Protein AF-A0AAF0QUY7-F1 (afdb_monomer_lite)

InterPro domains:
  IPR001594 Palmitoyltransferase, DHHC domain [PF01529] (61-115)
  IPR039859 Palmitoyltransferase PFA4/ZDHHC16/ZDHHC20/ERF2-like [PTHR12246] (1-115)

Sequence (173 aa):
MLMWSYIKVVIQDPGSVPENWKLVSEQNIEEGNSVALSDYASIENPTPTLSTEQIERRQSQSRGYCSKCQNGKPPRCHHCSVCQRCVLKMDHHCIWVVNCVGARNYKFFLLFVVYEKKKSVQWKYDMGWKRNFEQVFGANKALWFFPLFLKRDMENIPALHGMEFPTRSDAVE

Foldseek 3Di:
DLVVLLVLLLPDAQAFDDAQDDDVVVVVVVVPDDDDPPDPPDDDDDDDDDDPVNVVVVVVQPQLADPQVRHGHDPCWDQDPQVSGIGAVWDAQDVVSNGTNHDGSVVSVVVNVVVVVVPPPCDFQPQDDPVVLCLPQNPDPVRNPPPDDDPVRCVPRVSNVVPDGDTNVNNVD

pLDDT: mean 80.39, std 19.89, range [33.75, 98.69]

Secondary structure (DSSP, 8-state):
-HHHHHHHHHHS---BPPTT---HHHHHHHTS----TT-------------HHHHHHHHHH---EETTTTEE--TT-EEETTTTEEETT--EEETTTTEEE-TTTHHHHHHHHHHHHHHS---TT---HHHHHHHHH-S-GGGTTTT---HHHHHH-HHHHSS----SSTTT-

Structure (mmCIF, N/CA/C/O backbone):
data_AF-A0AAF0QUY7-F1
#
_entry.id   AF-A0AAF0QUY7-F1
#
loop_
_atom_site.group_PDB
_atom_site.id
_atom_site.type_symbol
_atom_site.label_atom_id
_atom_site.label_alt_id
_atom_site.label_comp_id
_atom_site.label_asym_id
_atom_site.label_entity_id
_atom_site.label_seq_id
_atom_site.pdbx_PDB_ins_code
_atom_site.Cartn_x
_atom_site.Cartn_y
_atom_site.Cartn_z
_atom_site.occupancy
_atom_site.B_iso_or_equiv
_atom_site.auth_seq_id
_atom_site.auth_comp_id
_atom_site.auth_asym_id
_atom_site.auth_atom_id
_atom_site.pdbx_PDB_model_num
ATOM 1 N N . MET A 1 1 ? 12.628 2.411 14.388 1.00 89.25 1 MET A N 1
ATOM 2 C CA . MET A 1 1 ? 12.254 1.463 13.314 1.00 89.25 1 MET A CA 1
ATOM 3 C C . MET A 1 1 ? 11.152 1.982 12.398 1.00 89.25 1 MET A C 1
ATOM 5 O O . MET A 1 1 ? 11.415 2.010 11.210 1.00 89.25 1 MET A O 1
ATOM 9 N N . LEU A 1 2 ? 10.002 2.475 12.896 1.00 92.62 2 LEU A N 1
ATOM 10 C CA . LEU A 1 2 ? 8.928 3.022 12.035 1.00 92.62 2 LEU A CA 1
ATOM 11 C C . LEU A 1 2 ? 9.424 4.055 11.005 1.00 92.62 2 LEU A C 1
ATOM 13 O O . LEU A 1 2 ? 9.276 3.841 9.808 1.00 92.62 2 LEU A O 1
ATOM 17 N N . MET A 1 3 ? 10.058 5.135 11.478 1.00 93.62 3 MET A N 1
ATOM 18 C CA . MET A 1 3 ? 10.546 6.215 10.609 1.00 93.62 3 MET A CA 1
ATOM 19 C C . MET A 1 3 ? 11.568 5.709 9.583 1.00 93.62 3 MET A C 1
ATOM 21 O O . MET A 1 3 ? 11.503 6.048 8.410 1.00 93.62 3 MET A O 1
ATOM 25 N N . TRP A 1 4 ? 12.474 4.827 10.010 1.00 96.44 4 TRP A N 1
ATOM 26 C CA . TRP A 1 4 ? 13.458 4.212 9.123 1.00 96.44 4 TRP A CA 1
ATOM 27 C C . TRP A 1 4 ? 12.805 3.351 8.035 1.00 96.44 4 TRP A C 1
ATOM 29 O O . TRP A 1 4 ? 13.165 3.455 6.867 1.00 96.44 4 TRP A O 1
ATOM 39 N N . SER A 1 5 ? 11.812 2.531 8.397 1.00 96.19 5 SER A N 1
ATOM 40 C CA . SER A 1 5 ? 11.044 1.740 7.433 1.00 96.19 5 SER A CA 1
ATOM 41 C C . SER A 1 5 ? 10.311 2.634 6.437 1.00 96.19 5 SER A C 1
ATOM 43 O O . SER A 1 5 ? 10.395 2.367 5.245 1.00 96.19 5 SER A O 1
ATOM 45 N N . TYR A 1 6 ? 9.673 3.713 6.899 1.00 97.38 6 TYR A N 1
ATOM 46 C CA . TYR A 1 6 ? 9.015 4.690 6.029 1.00 97.38 6 TYR A CA 1
ATOM 47 C C . TYR A 1 6 ? 9.997 5.322 5.031 1.00 97.38 6 TYR A C 1
ATOM 49 O O . TYR A 1 6 ? 9.791 5.216 3.824 1.00 97.38 6 TYR A O 1
ATOM 57 N N . ILE A 1 7 ? 11.119 5.874 5.514 1.00 97.94 7 ILE A N 1
ATOM 58 C CA . ILE A 1 7 ? 12.166 6.474 4.667 1.00 97.94 7 ILE A CA 1
ATOM 59 C C . ILE A 1 7 ? 12.664 5.467 3.622 1.00 97.94 7 ILE A C 1
ATOM 61 O O . ILE A 1 7 ? 12.809 5.799 2.446 1.00 97.94 7 ILE A O 1
ATOM 65 N N . LYS A 1 8 ? 12.876 4.206 4.022 1.00 98.00 8 LYS A N 1
ATOM 66 C CA . LYS A 1 8 ? 13.289 3.144 3.099 1.00 98.00 8 LYS A CA 1
ATOM 67 C C . LYS A 1 8 ? 12.231 2.824 2.043 1.00 98.00 8 LYS A C 1
ATOM 69 O O . LYS A 1 8 ? 12.627 2.497 0.934 1.00 98.00 8 LYS A O 1
ATOM 74 N N . VAL A 1 9 ? 10.932 2.906 2.330 1.00 97.75 9 VAL A N 1
ATOM 75 C CA . VAL A 1 9 ? 9.886 2.709 1.304 1.00 97.75 9 VAL A CA 1
ATOM 76 C C . VAL A 1 9 ? 9.882 3.849 0.295 1.00 97.75 9 VAL A C 1
ATOM 78 O O . VAL A 1 9 ? 9.808 3.590 -0.905 1.00 97.75 9 VAL A O 1
ATOM 81 N N . VAL A 1 10 ? 9.981 5.087 0.786 1.00 98.00 10 VAL A N 1
ATOM 82 C CA . VAL A 1 10 ? 9.930 6.302 -0.035 1.00 98.00 10 VAL A CA 1
ATOM 83 C C . VAL A 1 10 ? 11.117 6.356 -0.996 1.00 98.00 10 VAL A C 1
ATOM 85 O O . VAL A 1 10 ? 10.927 6.531 -2.193 1.00 98.00 10 VAL A O 1
ATOM 88 N N . ILE A 1 11 ? 12.337 6.157 -0.490 1.00 97.69 11 ILE A N 1
ATOM 89 C CA . ILE A 1 11 ? 13.568 6.394 -1.262 1.00 97.69 11 ILE A CA 1
ATOM 90 C C . ILE A 1 11 ? 13.983 5.176 -2.098 1.00 97.69 11 ILE A C 1
ATOM 92 O O . ILE A 1 11 ? 14.613 5.323 -3.143 1.00 97.69 11 ILE A O 1
ATOM 96 N N . GLN A 1 12 ? 13.672 3.954 -1.656 1.00 97.56 12 GLN A N 1
ATOM 97 C CA . GLN A 1 12 ? 14.104 2.762 -2.381 1.00 97.56 12 GLN A CA 1
ATOM 98 C C . GLN A 1 12 ? 13.341 2.626 -3.700 1.00 97.56 12 GLN A C 1
ATOM 100 O O . GLN A 1 12 ? 12.110 2.601 -3.713 1.00 97.56 12 GLN A O 1
ATOM 105 N N . ASP A 1 13 ? 14.074 2.419 -4.796 1.00 97.44 13 ASP A N 1
ATOM 106 C CA . ASP A 1 13 ? 13.455 2.018 -6.055 1.00 97.44 13 ASP A CA 1
ATOM 107 C C . ASP A 1 13 ? 12.652 0.711 -5.858 1.00 97.44 13 ASP A C 1
ATOM 109 O O . ASP A 1 13 ? 13.241 -0.287 -5.436 1.00 97.44 13 ASP A O 1
ATOM 113 N N . PRO A 1 14 ? 11.341 0.667 -6.168 1.00 97.00 14 PRO A N 1
ATOM 114 C CA . PRO A 1 14 ? 10.508 -0.534 -6.065 1.00 97.00 14 PRO A CA 1
ATOM 115 C C . PRO A 1 14 ? 10.911 -1.674 -7.001 1.00 97.00 14 PRO A C 1
ATOM 117 O O . PRO A 1 14 ? 10.462 -2.803 -6.800 1.00 97.00 14 PRO A O 1
ATOM 120 N N . GLY A 1 15 ? 11.783 -1.419 -7.977 1.00 96.50 15 GLY A N 1
ATOM 121 C CA . GLY A 1 15 ? 12.260 -2.385 -8.955 1.00 96.50 15 GLY A CA 1
ATOM 122 C C . GLY A 1 15 ? 11.771 -2.040 -10.351 1.00 96.50 15 GLY A C 1
ATOM 123 O O . GLY A 1 15 ? 10.734 -2.540 -10.772 1.00 96.50 15 GLY A O 1
ATOM 124 N N . SER A 1 16 ? 12.525 -1.220 -11.080 1.00 94.56 16 SER A N 1
ATOM 125 C CA . SER A 1 16 ? 12.331 -1.071 -12.530 1.00 94.56 16 SER A CA 1
ATOM 126 C C . SER A 1 16 ? 12.669 -2.362 -13.274 1.00 94.56 16 SER A C 1
ATOM 128 O O . SER A 1 16 ? 13.577 -3.101 -12.884 1.00 94.56 16 SER A O 1
ATOM 130 N N . VAL A 1 17 ? 11.959 -2.612 -14.373 1.00 94.12 17 VAL A N 1
ATOM 131 C CA . VAL A 1 17 ? 12.362 -3.632 -15.349 1.00 94.12 17 VAL A CA 1
ATOM 132 C C . VAL A 1 17 ? 13.623 -3.143 -16.076 1.00 94.12 17 VAL A C 1
ATOM 134 O O . VAL A 1 17 ? 13.620 -1.994 -16.520 1.00 94.12 17 VAL A O 1
ATOM 137 N N . PRO A 1 18 ? 14.683 -3.966 -16.198 1.00 91.94 18 PRO A N 1
ATOM 138 C CA . PRO A 1 18 ? 15.845 -3.636 -17.021 1.00 91.94 18 PRO A CA 1
ATOM 139 C C . PRO A 1 18 ? 15.452 -3.350 -18.472 1.00 91.94 18 PRO A C 1
ATOM 141 O O . PRO A 1 18 ? 14.466 -3.895 -18.973 1.00 91.94 18 PRO A O 1
ATOM 144 N N . GLU A 1 19 ? 16.223 -2.513 -19.155 1.00 87.31 19 GLU A N 1
ATOM 145 C CA . GLU A 1 19 ? 16.031 -2.269 -20.585 1.00 87.31 19 GLU A CA 1
ATOM 146 C C . GLU A 1 19 ? 16.237 -3.553 -21.394 1.00 87.31 19 GLU A C 1
ATOM 148 O O . GLU A 1 19 ? 17.017 -4.425 -21.006 1.00 87.31 19 GLU A O 1
ATOM 153 N N . ASN A 1 20 ? 15.527 -3.663 -22.519 1.00 85.62 20 ASN A N 1
ATOM 154 C CA . ASN A 1 20 ? 15.605 -4.802 -23.438 1.00 85.62 20 ASN A CA 1
ATOM 155 C C . ASN A 1 20 ? 15.329 -6.157 -22.765 1.00 85.62 20 ASN A C 1
ATOM 157 O O . ASN A 1 20 ? 15.908 -7.178 -23.139 1.00 85.62 20 ASN A O 1
ATOM 161 N N . TRP A 1 21 ? 14.453 -6.181 -21.756 1.00 86.44 21 TRP A N 1
ATOM 162 C CA . TRP A 1 21 ? 14.052 -7.433 -21.132 1.00 86.44 21 TRP A CA 1
ATOM 163 C C . TRP A 1 21 ? 13.247 -8.253 -22.142 1.00 86.44 21 TRP A C 1
ATOM 165 O O . TRP A 1 21 ? 12.230 -7.785 -22.654 1.00 86.44 21 TRP A O 1
ATOM 175 N N . LYS A 1 22 ? 13.700 -9.478 -22.408 1.00 79.81 22 LYS A N 1
ATOM 176 C CA . LYS A 1 22 ? 13.055 -10.435 -23.313 1.00 79.81 22 LYS A CA 1
ATOM 177 C C . LYS A 1 22 ? 12.496 -11.612 -22.522 1.00 79.81 22 LYS A C 1
ATOM 179 O O . LYS A 1 22 ? 13.028 -11.974 -21.469 1.00 79.81 22 LYS A O 1
ATOM 184 N N . LEU A 1 23 ? 11.425 -12.221 -23.025 1.00 71.38 23 LEU A N 1
ATOM 185 C CA . LEU A 1 23 ? 10.916 -13.463 -22.445 1.00 71.38 23 LEU A CA 1
ATOM 186 C C . LEU A 1 23 ? 11.916 -14.586 -22.766 1.00 71.38 23 LEU A C 1
ATOM 188 O O . LEU A 1 23 ? 12.440 -14.644 -23.872 1.00 71.38 23 LEU A O 1
ATOM 192 N N . VAL A 1 24 ? 12.167 -15.504 -21.829 1.00 63.22 24 VAL A N 1
ATOM 193 C CA . VAL A 1 24 ? 13.144 -16.607 -21.995 1.00 63.22 24 VAL A CA 1
ATOM 194 C C . VAL A 1 24 ? 12.881 -17.459 -23.253 1.00 63.22 24 VAL A C 1
ATOM 196 O O . VAL A 1 24 ? 13.810 -18.040 -23.804 1.00 63.22 24 VAL A O 1
ATOM 199 N N . SER A 1 25 ? 11.647 -17.488 -23.772 1.00 56.22 25 SER A N 1
ATOM 200 C CA . SER A 1 25 ? 11.342 -18.144 -25.050 1.00 56.22 25 SER A CA 1
ATOM 201 C C . SER A 1 25 ? 12.069 -17.526 -26.250 1.00 56.22 25 SER A C 1
ATOM 203 O O . SER A 1 25 ? 12.353 -18.248 -27.192 1.00 56.22 25 SER A O 1
ATOM 205 N N . GLU A 1 26 ? 12.387 -16.229 -26.225 1.00 53.34 26 GLU A N 1
ATOM 206 C CA . GLU A 1 26 ? 13.081 -15.520 -27.313 1.00 53.34 26 GLU A CA 1
ATOM 207 C C . GLU A 1 26 ? 14.605 -15.704 -27.246 1.00 53.34 26 GLU A C 1
ATOM 209 O O . GLU A 1 26 ? 15.260 -15.755 -28.280 1.00 53.34 26 GLU A O 1
ATOM 214 N N . GLN A 1 27 ? 15.175 -15.877 -26.046 1.00 50.41 27 GLN A N 1
ATOM 215 C CA . GLN A 1 27 ? 16.614 -16.131 -25.881 1.00 50.41 27 GLN A CA 1
ATOM 216 C C . GLN A 1 27 ? 17.034 -17.493 -26.453 1.00 50.41 27 GLN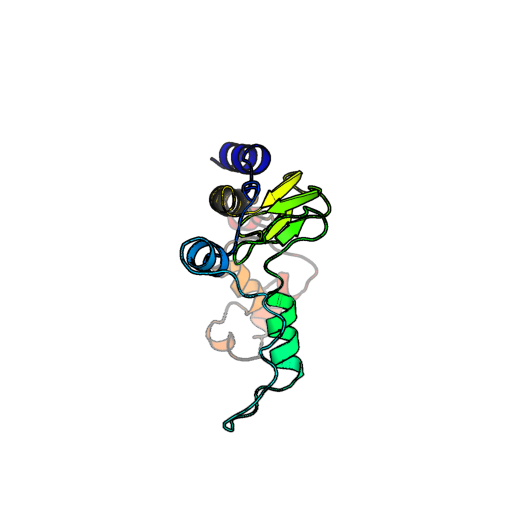 A C 1
ATOM 218 O O . GLN A 1 27 ? 18.101 -17.603 -27.041 1.00 50.41 27 GLN A O 1
ATOM 223 N N . ASN A 1 28 ? 16.169 -18.507 -26.352 1.00 43.91 28 ASN A N 1
ATOM 224 C CA . ASN A 1 28 ? 16.425 -19.832 -26.929 1.00 43.91 28 ASN A CA 1
ATOM 225 C C . ASN A 1 28 ? 16.270 -19.877 -28.464 1.00 43.91 28 ASN A C 1
ATOM 227 O O . ASN A 1 28 ? 16.645 -20.873 -29.074 1.00 43.91 28 ASN A O 1
ATOM 231 N N . ILE A 1 29 ? 15.705 -18.836 -29.092 1.00 52.41 29 ILE A N 1
ATOM 232 C CA . ILE A 1 29 ? 15.533 -18.758 -30.555 1.00 52.41 29 ILE A CA 1
ATOM 233 C C . ILE A 1 29 ? 16.759 -18.104 -31.212 1.00 52.41 29 ILE A C 1
ATOM 235 O O . ILE A 1 29 ? 17.105 -18.442 -32.341 1.00 52.41 29 ILE A O 1
ATOM 239 N N . GLU A 1 30 ? 17.478 -17.225 -30.506 1.00 48.84 30 GLU A N 1
ATOM 240 C CA . GLU A 1 30 ? 18.672 -16.560 -31.053 1.00 48.84 30 GLU A CA 1
ATOM 241 C C . GLU A 1 30 ? 19.877 -17.510 -31.223 1.00 48.84 30 GLU A C 1
ATOM 243 O O . GLU A 1 30 ? 20.728 -17.253 -32.072 1.00 48.84 30 GLU A O 1
ATOM 248 N N . GLU A 1 31 ? 19.916 -18.652 -30.525 1.00 48.28 31 GLU A N 1
ATOM 249 C CA . GLU A 1 31 ? 20.899 -19.727 -30.771 1.00 48.28 31 GLU A CA 1
ATOM 250 C C . GLU A 1 31 ? 20.399 -20.807 -31.755 1.00 48.28 31 GLU A C 1
ATOM 252 O O . GLU A 1 31 ? 21.142 -21.723 -32.106 1.00 48.28 31 GLU A O 1
ATOM 257 N N . GLY A 1 32 ? 19.161 -20.705 -32.251 1.00 44.53 32 GLY A N 1
ATOM 258 C CA . GLY A 1 32 ? 18.502 -21.790 -32.976 1.00 44.53 32 GLY A CA 1
ATOM 259 C C . GLY A 1 32 ? 17.449 -21.328 -33.978 1.00 44.53 32 GLY A C 1
ATOM 260 O O . GLY A 1 32 ? 16.267 -21.575 -33.782 1.00 44.53 32 GLY A O 1
ATOM 261 N N . ASN A 1 33 ? 17.921 -20.781 -35.099 1.00 36.19 33 ASN A N 1
ATOM 262 C CA . ASN A 1 33 ? 17.230 -20.660 -36.388 1.00 36.19 33 ASN A CA 1
ATOM 263 C C . ASN A 1 33 ? 16.023 -19.691 -36.483 1.00 36.19 33 ASN A C 1
ATOM 265 O O . ASN A 1 33 ? 15.059 -19.722 -35.724 1.00 36.19 33 ASN A O 1
ATOM 269 N N . SER A 1 34 ? 16.061 -18.848 -37.515 1.00 50.94 34 SER A N 1
ATOM 270 C CA . SER A 1 34 ? 15.027 -17.881 -37.887 1.00 50.94 34 SER A CA 1
ATOM 271 C C . SER A 1 34 ? 13.751 -18.562 -38.394 1.00 50.94 34 SER A C 1
ATOM 273 O O . SER A 1 34 ? 13.773 -19.121 -39.488 1.00 50.94 34 SER A O 1
ATOM 275 N N . VAL A 1 35 ? 12.623 -18.444 -37.687 1.00 33.81 35 VAL A N 1
ATOM 276 C CA . VAL A 1 35 ? 11.287 -18.616 -38.292 1.00 33.81 35 VAL A CA 1
ATOM 277 C C . VAL A 1 35 ? 10.297 -17.658 -37.623 1.00 33.81 35 VAL A C 1
ATOM 279 O O . VAL A 1 35 ? 10.141 -17.649 -36.404 1.00 33.81 35 VAL A O 1
ATOM 282 N N . ALA A 1 36 ? 9.652 -16.819 -38.434 1.00 39.44 36 ALA A N 1
ATOM 283 C CA . ALA A 1 36 ? 8.627 -15.874 -38.014 1.00 39.44 36 ALA A CA 1
ATOM 284 C C . ALA A 1 36 ? 7.440 -16.602 -37.358 1.00 39.44 36 ALA A C 1
ATOM 286 O O . ALA A 1 36 ? 6.872 -17.534 -37.922 1.00 39.44 36 ALA A O 1
ATOM 287 N N . LEU A 1 37 ? 7.045 -16.154 -36.164 1.00 42.38 37 LEU A N 1
ATOM 288 C CA . LEU A 1 37 ? 5.900 -16.686 -35.426 1.00 42.38 37 LEU A CA 1
ATOM 289 C C . LEU A 1 37 ? 4.591 -16.079 -35.964 1.00 42.38 37 LEU A C 1
ATOM 291 O O . LEU A 1 37 ? 3.947 -15.279 -35.287 1.00 42.38 37 LEU A O 1
ATOM 295 N N . SER A 1 38 ? 4.215 -16.432 -37.195 1.00 38.34 38 SER A N 1
ATOM 296 C CA . SER A 1 38 ? 2.878 -16.163 -37.749 1.00 38.34 38 SER A CA 1
ATOM 297 C C . SER A 1 38 ? 2.050 -17.423 -38.020 1.00 38.34 38 SER A C 1
ATOM 299 O O . SER A 1 38 ? 0.839 -17.305 -38.180 1.00 38.34 38 SER A O 1
ATOM 301 N N . ASP A 1 39 ? 2.631 -18.628 -37.974 1.00 34.09 39 ASP A N 1
ATOM 302 C CA . ASP A 1 39 ? 2.001 -19.804 -38.601 1.00 34.09 39 ASP A CA 1
ATOM 303 C C . ASP A 1 39 ? 1.741 -20.979 -37.636 1.00 34.09 39 ASP A C 1
ATOM 305 O O . ASP A 1 39 ? 2.085 -22.120 -37.928 1.00 34.09 39 ASP A O 1
ATOM 309 N N . TYR A 1 40 ? 1.104 -20.749 -36.482 1.00 40.38 40 TYR A N 1
ATOM 310 C CA . TYR A 1 40 ? 0.585 -21.859 -35.652 1.00 40.38 40 TYR A CA 1
ATOM 311 C C . TYR A 1 40 ? -0.945 -21.849 -35.530 1.00 40.38 40 TYR A C 1
ATOM 313 O O . TYR A 1 40 ? -1.530 -22.144 -34.493 1.00 40.38 40 TYR A O 1
ATOM 321 N N . ALA A 1 41 ? -1.635 -21.547 -36.624 1.00 41.88 41 ALA A N 1
ATOM 322 C CA . ALA A 1 41 ? -3.024 -21.954 -36.782 1.00 41.88 41 ALA A CA 1
ATOM 323 C C . ALA A 1 41 ? -3.055 -23.212 -37.657 1.00 41.88 41 ALA A C 1
ATOM 325 O O . ALA A 1 41 ? -3.060 -23.072 -38.874 1.00 41.88 41 ALA A O 1
ATOM 326 N N . SER A 1 42 ? -3.033 -24.412 -37.048 1.00 35.28 42 SER A N 1
ATOM 327 C CA . SER A 1 42 ? -3.675 -25.657 -37.540 1.00 35.28 42 SER A CA 1
ATOM 328 C C . SER A 1 42 ? -3.444 -26.868 -36.598 1.00 35.28 42 SER A C 1
ATOM 330 O O . SER A 1 42 ? -2.346 -27.406 -36.566 1.00 35.28 42 SER A O 1
ATOM 332 N N . ILE A 1 43 ? -4.489 -27.213 -35.816 1.00 40.78 43 ILE A N 1
ATOM 333 C CA . ILE A 1 43 ? -5.119 -28.539 -35.499 1.00 40.78 43 ILE A CA 1
ATOM 334 C C . ILE A 1 43 ? -4.169 -29.767 -35.280 1.00 40.78 43 ILE A C 1
ATOM 336 O O . ILE A 1 43 ? -3.322 -30.027 -36.115 1.00 40.78 43 ILE A O 1
ATOM 340 N N . GLU A 1 44 ? -4.199 -30.582 -34.202 1.00 35.16 44 GLU A N 1
ATOM 341 C CA . GLU A 1 44 ? -5.268 -31.512 -33.756 1.00 35.16 44 GLU A CA 1
ATOM 342 C C . GLU A 1 44 ? -5.057 -32.095 -32.332 1.00 35.16 44 GLU A C 1
ATOM 344 O O . GLU A 1 44 ? -4.025 -32.704 -32.053 1.00 35.16 44 GLU A O 1
ATOM 349 N N . ASN A 1 45 ? -6.071 -31.961 -31.454 1.00 33.75 45 ASN A N 1
ATOM 350 C CA . ASN A 1 45 ? -6.810 -33.036 -30.735 1.00 33.75 45 ASN A CA 1
ATOM 351 C C . ASN A 1 45 ? -7.512 -32.547 -29.433 1.00 33.75 45 ASN A C 1
ATOM 353 O O . ASN A 1 45 ? -7.076 -31.560 -28.838 1.00 33.75 45 ASN A O 1
ATOM 357 N N . PRO A 1 46 ? -8.642 -33.166 -29.007 1.00 44.62 46 PRO A N 1
ATOM 358 C CA . PRO A 1 46 ? -9.740 -32.450 -28.345 1.00 44.62 46 PRO A CA 1
ATOM 359 C C . PRO A 1 46 ? -9.848 -32.613 -26.807 1.00 44.62 46 PRO A C 1
ATOM 361 O O . PRO A 1 46 ? -9.738 -33.713 -26.273 1.00 44.62 46 PRO A O 1
ATOM 364 N N . THR A 1 47 ? -10.291 -31.522 -26.149 1.00 37.47 47 THR A N 1
ATOM 365 C CA . THR A 1 47 ? -10.979 -31.400 -24.822 1.00 37.47 47 THR A CA 1
ATOM 366 C C . THR A 1 47 ? -10.172 -31.612 -23.513 1.00 37.47 47 THR A C 1
ATOM 368 O O . THR A 1 47 ? -9.223 -32.384 -23.509 1.00 37.47 47 THR A O 1
ATOM 371 N N . PRO A 1 48 ? -10.518 -30.951 -22.369 1.00 44.09 48 PRO A N 1
ATOM 372 C CA . PRO A 1 48 ? -11.774 -30.275 -22.035 1.00 44.09 48 PRO A CA 1
ATOM 373 C C . PRO A 1 48 ? -11.722 -28.739 -22.101 1.00 44.09 48 PRO A C 1
ATOM 375 O O . PRO A 1 48 ? -10.715 -28.086 -21.842 1.00 44.09 48 PRO A O 1
ATOM 378 N N . THR A 1 49 ? -12.883 -28.198 -22.449 1.00 50.09 49 THR A N 1
ATOM 379 C CA . THR A 1 49 ? -13.277 -26.796 -22.609 1.00 50.09 49 THR A CA 1
ATOM 380 C C . THR A 1 49 ? -12.759 -25.858 -21.512 1.00 50.09 49 THR A C 1
ATOM 382 O O . THR A 1 49 ? -13.383 -25.711 -20.460 1.00 50.09 49 THR A O 1
ATOM 385 N N . LEU A 1 50 ? -11.660 -25.155 -21.787 1.00 51.56 50 LEU A N 1
ATOM 386 C CA . LEU A 1 50 ? -11.447 -23.823 -21.221 1.00 51.56 50 LEU A CA 1
ATOM 387 C C . LEU A 1 50 ? -12.284 -22.854 -22.058 1.00 51.56 50 LEU A C 1
ATOM 389 O O . LEU A 1 50 ? -12.199 -22.874 -23.285 1.00 51.56 50 LEU A O 1
ATOM 393 N N . SER A 1 51 ? -13.132 -22.052 -21.417 1.00 53.53 51 SER A N 1
ATOM 394 C CA . SER A 1 51 ? -13.989 -21.106 -22.133 1.00 53.53 51 SER A CA 1
ATOM 395 C C . SER A 1 51 ? -13.144 -20.103 -22.927 1.00 53.53 51 SER A C 1
ATOM 397 O O . SER A 1 51 ? -12.027 -19.764 -22.529 1.00 53.53 51 SER A O 1
ATOM 399 N N . THR A 1 52 ? -13.671 -19.590 -24.040 1.00 60.09 52 THR A N 1
ATOM 400 C CA . THR A 1 52 ? -13.026 -18.534 -24.843 1.00 60.09 52 THR A CA 1
ATOM 401 C C . THR A 1 52 ? -12.630 -17.337 -23.969 1.00 60.09 52 THR A C 1
ATOM 403 O O . THR A 1 52 ? -11.535 -16.803 -24.109 1.00 60.09 52 THR A O 1
ATOM 406 N N . GLU A 1 53 ? -13.428 -17.030 -22.940 1.00 57.38 53 GLU A N 1
ATOM 407 C CA . GLU A 1 53 ? -13.082 -16.036 -21.919 1.00 57.38 53 GLU A CA 1
ATOM 408 C C . GLU A 1 53 ? -11.846 -16.396 -21.075 1.00 57.38 53 GLU A C 1
ATOM 410 O O . GLU A 1 53 ? -11.111 -15.507 -20.652 1.00 57.38 53 GLU A O 1
ATOM 415 N N . GLN A 1 54 ? -11.601 -17.673 -20.767 1.00 55.97 54 GLN A N 1
ATOM 416 C CA . GLN A 1 54 ? -10.408 -18.107 -20.029 1.00 55.97 54 GLN A CA 1
ATOM 417 C C . GLN A 1 54 ? -9.150 -18.037 -20.899 1.00 55.97 54 GLN A C 1
ATOM 419 O O . GLN A 1 54 ? -8.078 -17.700 -20.388 1.00 55.97 54 GLN A O 1
ATOM 424 N N . ILE A 1 55 ? -9.279 -18.306 -22.200 1.00 57.81 55 ILE A N 1
ATOM 425 C CA . ILE A 1 55 ? -8.203 -18.143 -23.185 1.00 57.81 55 ILE A CA 1
ATOM 426 C C . ILE A 1 55 ? -7.885 -16.654 -23.367 1.00 57.81 55 ILE A C 1
ATOM 428 O O . ILE A 1 55 ? -6.723 -16.275 -23.265 1.00 57.81 55 ILE A O 1
ATOM 432 N N . GLU A 1 56 ? -8.892 -15.789 -23.500 1.00 53.84 56 GLU A N 1
ATOM 433 C CA . GLU A 1 56 ? -8.721 -14.332 -23.598 1.00 53.84 56 GLU A CA 1
ATOM 434 C C . GLU A 1 56 ? -8.193 -13.702 -22.296 1.00 53.84 56 GLU A C 1
ATOM 436 O O . GLU A 1 56 ? -7.331 -1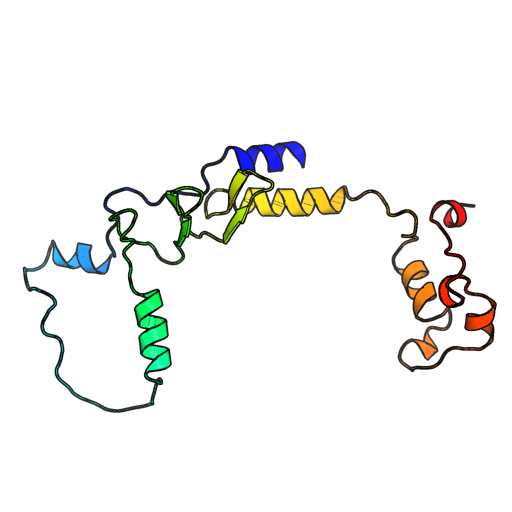2.818 -22.327 1.00 53.84 56 GLU A O 1
ATOM 441 N N . ARG A 1 57 ? -8.624 -14.179 -21.118 1.00 49.94 57 ARG A N 1
ATOM 442 C CA . ARG A 1 57 ? -8.057 -13.757 -19.820 1.00 49.94 57 ARG A CA 1
ATOM 443 C C . ARG A 1 57 ? -6.593 -14.177 -19.669 1.00 49.94 57 ARG A C 1
ATOM 445 O O . ARG A 1 57 ? -5.787 -13.396 -19.167 1.00 49.94 57 ARG A O 1
ATOM 452 N N . ARG A 1 58 ? -6.216 -15.372 -20.138 1.00 49.75 58 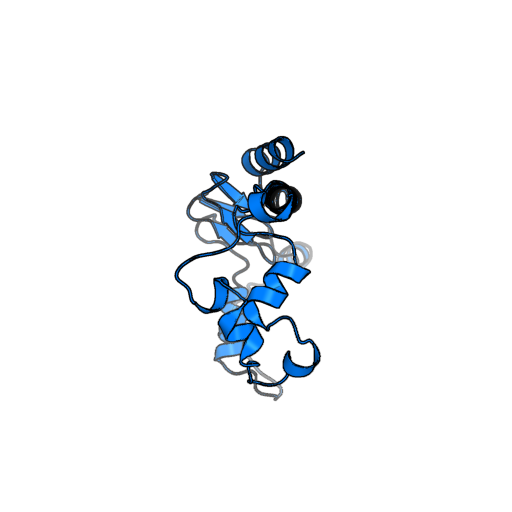ARG A N 1
ATOM 453 C CA . ARG A 1 58 ? -4.807 -15.798 -20.201 1.00 49.75 58 ARG A CA 1
ATOM 454 C C . ARG A 1 58 ? -4.016 -15.004 -21.243 1.00 49.75 58 ARG A C 1
ATOM 456 O O . ARG A 1 58 ? -2.898 -14.605 -20.945 1.00 49.75 58 ARG A O 1
ATOM 463 N N . GLN A 1 59 ? -4.593 -14.703 -22.406 1.00 47.62 59 GLN A N 1
ATOM 464 C CA . GLN A 1 59 ? -3.941 -13.948 -23.483 1.00 47.62 59 GLN A CA 1
ATOM 465 C C . GLN A 1 59 ? -3.755 -12.454 -23.159 1.00 47.62 59 GLN A C 1
ATOM 467 O O . GLN A 1 59 ? -2.755 -11.832 -23.516 1.00 47.62 59 GLN A O 1
ATOM 472 N N . SER A 1 60 ? -4.685 -11.862 -22.412 1.00 49.28 60 SER A N 1
ATOM 473 C CA . SER A 1 60 ? -4.559 -10.500 -21.876 1.00 49.28 60 SER A CA 1
ATOM 474 C C . SER A 1 60 ? -3.555 -10.412 -20.719 1.00 49.28 60 SER A C 1
ATOM 476 O O . SER A 1 60 ? -2.880 -9.391 -20.572 1.00 49.28 60 SER A O 1
ATOM 478 N N . GLN A 1 61 ? -3.373 -11.495 -19.951 1.00 51.69 61 GLN A N 1
ATOM 479 C CA . GLN A 1 61 ? -2.238 -11.656 -19.035 1.00 51.69 61 GLN A CA 1
ATOM 480 C C . GLN A 1 61 ? -0.910 -11.944 -19.766 1.00 51.69 61 GLN A C 1
ATOM 482 O O . GLN A 1 61 ? 0.148 -11.649 -19.209 1.00 51.69 61 GLN A O 1
ATOM 487 N N . SER A 1 62 ? -0.945 -12.466 -21.000 1.00 52.00 62 SER A N 1
ATOM 488 C CA . SER A 1 62 ? 0.220 -12.943 -21.762 1.00 52.00 62 SER A CA 1
ATOM 489 C C . SER A 1 62 ? 0.820 -11.946 -22.749 1.00 52.00 62 SER A C 1
ATOM 491 O O . SER A 1 62 ? 1.706 -12.319 -23.518 1.00 52.00 62 SER A O 1
ATOM 493 N N . ARG A 1 63 ? 0.409 -10.675 -22.758 1.00 61.34 63 ARG A N 1
ATOM 494 C CA . ARG A 1 63 ? 1.215 -9.657 -23.440 1.00 61.34 63 ARG A CA 1
ATOM 495 C C . ARG A 1 63 ? 2.399 -9.351 -22.535 1.00 61.34 63 ARG A C 1
ATOM 497 O O . ARG A 1 63 ? 2.372 -8.397 -21.758 1.00 61.34 63 ARG A O 1
ATOM 504 N N . GLY A 1 64 ? 3.421 -10.204 -22.613 1.00 80.38 64 GLY A N 1
ATOM 505 C CA . GLY A 1 64 ? 4.746 -10.057 -22.002 1.00 80.38 64 GLY A CA 1
ATOM 506 C C . GLY A 1 64 ? 5.508 -8.846 -22.542 1.00 80.38 64 GLY A C 1
ATOM 507 O O . GLY A 1 64 ? 6.722 -8.892 -22.671 1.00 80.38 64 GLY A O 1
ATOM 508 N N . TYR A 1 65 ? 4.795 -7.770 -22.867 1.00 88.44 65 TYR A N 1
ATOM 509 C CA . TYR A 1 65 ? 5.277 -6.548 -23.464 1.00 88.44 65 TYR A CA 1
ATOM 510 C C . TYR A 1 65 ? 4.434 -5.366 -22.981 1.00 88.44 65 TYR A C 1
ATOM 512 O O . TYR A 1 65 ? 3.206 -5.435 -22.881 1.00 88.44 65 TYR A O 1
ATOM 520 N N . CYS A 1 66 ? 5.098 -4.262 -22.671 1.00 91.25 66 CYS A N 1
ATOM 521 C CA . CYS A 1 66 ? 4.474 -2.997 -22.335 1.00 91.25 66 CYS A CA 1
ATOM 522 C C . CYS A 1 66 ? 4.635 -2.030 -23.506 1.00 91.25 66 CYS A C 1
ATOM 524 O O . CYS A 1 66 ? 5.734 -1.543 -23.746 1.00 91.25 66 CYS A O 1
ATOM 526 N N . SER A 1 67 ? 3.535 -1.681 -24.176 1.00 91.31 67 SER A N 1
ATOM 527 C CA . SER A 1 67 ? 3.555 -0.724 -25.292 1.00 91.31 67 SER A CA 1
ATOM 528 C C . SER A 1 67 ? 4.043 0.670 -24.889 1.00 91.31 67 SER A C 1
ATOM 530 O O . SER A 1 67 ? 4.766 1.302 -25.646 1.00 91.31 67 SER A O 1
ATOM 532 N N . LYS A 1 68 ? 3.700 1.134 -23.679 1.00 93.19 68 LYS A N 1
ATOM 533 C CA . LYS A 1 68 ? 4.104 2.456 -23.164 1.00 93.19 68 LYS A CA 1
ATOM 534 C C . LYS A 1 68 ? 5.602 2.565 -22.888 1.00 93.19 68 LYS A C 1
ATOM 536 O O . LYS A 1 68 ? 6.178 3.621 -23.089 1.00 93.19 68 LYS A O 1
ATOM 541 N N . CYS A 1 69 ? 6.211 1.488 -22.394 1.00 93.12 69 CYS A N 1
ATOM 542 C CA . CYS A 1 69 ? 7.650 1.437 -22.122 1.00 93.12 69 CYS A CA 1
ATOM 543 C C . CYS A 1 69 ? 8.450 0.837 -23.283 1.00 93.12 69 CYS A C 1
ATOM 545 O O . CYS A 1 69 ? 9.664 0.743 -23.170 1.00 93.12 69 CYS A O 1
ATOM 547 N N . GLN A 1 70 ? 7.770 0.362 -24.329 1.00 91.88 70 GLN A N 1
ATOM 548 C CA . GLN A 1 70 ? 8.342 -0.390 -25.444 1.00 91.88 70 GLN A CA 1
ATOM 549 C C . GLN A 1 70 ? 9.304 -1.515 -25.014 1.00 91.88 70 GLN A C 1
ATOM 551 O O . GLN A 1 70 ? 10.315 -1.769 -25.659 1.00 91.88 70 GLN A O 1
ATOM 556 N N . ASN A 1 71 ? 8.985 -2.206 -23.917 1.00 90.31 71 ASN A N 1
ATOM 557 C CA . ASN A 1 71 ? 9.866 -3.199 -23.302 1.00 90.31 71 ASN A CA 1
ATOM 558 C C . ASN A 1 71 ? 9.090 -4.457 -22.919 1.00 90.31 71 ASN A C 1
ATOM 560 O O . ASN A 1 71 ? 7.892 -4.387 -22.611 1.00 90.31 71 ASN A O 1
ATOM 564 N N . GLY A 1 72 ? 9.775 -5.598 -22.884 1.00 89.56 72 GLY A N 1
ATOM 565 C CA . GLY A 1 72 ? 9.191 -6.829 -22.387 1.00 89.56 72 GLY A CA 1
ATOM 566 C C . GLY A 1 72 ? 8.772 -6.701 -20.920 1.00 89.56 72 GLY A C 1
ATOM 567 O O . GLY A 1 72 ? 9.304 -5.911 -20.136 1.00 89.56 72 GLY A O 1
ATOM 568 N N . LYS A 1 73 ? 7.752 -7.465 -20.548 1.00 90.06 73 LYS A N 1
ATOM 569 C CA . LYS A 1 73 ? 7.080 -7.398 -19.256 1.00 90.06 73 LYS A CA 1
ATOM 570 C C . LYS A 1 73 ? 7.295 -8.717 -18.506 1.00 90.06 73 LYS A C 1
ATOM 572 O O . LYS A 1 73 ? 6.629 -9.703 -18.826 1.00 90.06 73 LYS A O 1
ATOM 577 N N . PRO A 1 74 ? 8.166 -8.730 -17.481 1.00 90.25 74 PRO A N 1
ATOM 578 C CA . PRO A 1 74 ? 8.370 -9.891 -16.627 1.00 90.25 74 PRO A CA 1
ATOM 579 C C . PRO A 1 74 ? 7.081 -10.380 -15.957 1.00 90.25 74 PRO A C 1
ATOM 581 O O . PRO A 1 74 ? 6.150 -9.589 -15.750 1.00 90.25 74 PRO A O 1
ATOM 584 N N . PRO A 1 75 ? 7.027 -11.652 -15.522 1.00 88.69 75 PRO A N 1
ATOM 585 C CA . PRO A 1 75 ? 5.915 -12.155 -14.727 1.00 88.69 75 PRO A CA 1
ATOM 586 C C . PRO A 1 75 ? 5.634 -11.255 -13.519 1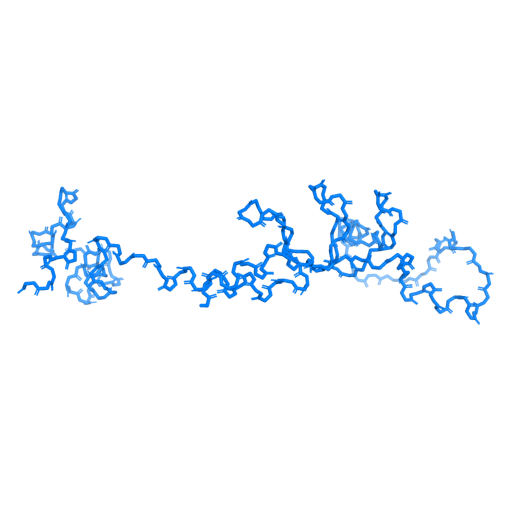.00 88.69 75 PRO A C 1
ATOM 588 O O . PRO A 1 75 ? 6.549 -10.840 -12.804 1.00 88.69 75 PRO A O 1
ATOM 591 N N . ARG A 1 76 ? 4.350 -10.961 -13.276 1.00 89.81 76 ARG A N 1
ATOM 592 C CA . ARG A 1 76 ? 3.871 -10.091 -12.179 1.00 89.81 76 ARG A CA 1
ATOM 593 C C . ARG A 1 76 ? 4.364 -8.637 -12.232 1.00 89.81 76 ARG A C 1
ATOM 595 O O . ARG A 1 76 ? 4.191 -7.897 -11.266 1.00 89.81 76 ARG A O 1
ATOM 602 N N . CYS A 1 77 ? 5.003 -8.211 -13.316 1.00 93.75 77 CYS A N 1
ATOM 603 C CA . CYS A 1 77 ? 5.283 -6.801 -13.549 1.00 93.75 77 CYS A CA 1
ATOM 604 C C . CYS A 1 77 ? 3.987 -6.073 -13.924 1.00 93.75 77 CYS A C 1
ATOM 606 O O . CYS A 1 77 ? 3.120 -6.665 -14.560 1.00 93.75 77 CYS A O 1
ATOM 608 N N . HIS A 1 78 ? 3.849 -4.790 -13.595 1.00 94.62 78 HIS A N 1
ATOM 609 C CA . HIS A 1 78 ? 2.776 -3.936 -14.117 1.00 94.62 78 HIS A CA 1
ATOM 610 C C . HIS A 1 78 ? 3.319 -2.542 -14.445 1.00 94.62 78 HIS A C 1
ATOM 612 O O . HIS A 1 78 ? 4.272 -2.075 -13.825 1.00 94.62 78 HIS A O 1
ATOM 618 N N . HIS A 1 79 ? 2.742 -1.891 -15.456 1.00 96.56 79 HIS A N 1
ATOM 619 C CA . HIS A 1 79 ? 3.069 -0.504 -15.778 1.00 96.56 79 HIS A CA 1
ATOM 620 C C . HIS A 1 79 ? 2.280 0.420 -14.852 1.00 96.56 79 HIS A C 1
ATOM 622 O O . HIS A 1 79 ? 1.049 0.404 -14.867 1.00 96.56 79 HIS A O 1
ATOM 628 N N . CYS A 1 80 ? 2.982 1.243 -14.081 1.00 97.81 80 CYS A N 1
ATOM 629 C CA . CYS A 1 80 ? 2.370 2.303 -13.300 1.00 97.81 80 CYS A CA 1
ATOM 630 C C . CYS A 1 80 ? 2.310 3.577 -14.144 1.00 97.81 80 CYS A C 1
ATOM 632 O O . CYS A 1 80 ? 3.351 4.129 -14.487 1.00 97.81 80 CYS A O 1
ATOM 634 N N . SER A 1 81 ? 1.106 4.072 -14.432 1.00 97.31 81 SER A N 1
ATOM 635 C CA . SER A 1 81 ? 0.917 5.343 -15.142 1.00 97.31 81 SER A CA 1
ATOM 636 C C . SER A 1 81 ? 1.339 6.559 -14.318 1.00 97.31 81 SER A C 1
ATOM 638 O O . SER A 1 81 ? 1.664 7.586 -14.889 1.00 97.31 81 SER A O 1
ATOM 640 N N . VAL A 1 82 ? 1.362 6.477 -12.988 1.00 97.56 82 VAL A N 1
ATOM 641 C CA . VAL A 1 82 ? 1.816 7.602 -12.155 1.00 97.56 82 VAL A CA 1
ATOM 642 C C . VAL A 1 82 ? 3.339 7.714 -12.202 1.00 97.56 82 VAL A C 1
ATOM 644 O O . VAL A 1 82 ? 3.879 8.784 -12.446 1.00 97.56 82 VAL A O 1
ATOM 647 N N . CYS A 1 83 ? 4.044 6.590 -12.047 1.00 97.06 83 CYS A N 1
ATOM 648 C CA . CYS A 1 83 ? 5.505 6.549 -12.146 1.00 97.06 83 CYS A CA 1
ATOM 649 C C . CYS A 1 83 ? 6.029 6.468 -13.591 1.00 97.06 83 CYS A C 1
ATOM 651 O O . CYS A 1 83 ? 7.243 6.444 -13.771 1.00 97.06 83 CYS A O 1
ATOM 653 N N . GLN A 1 84 ? 5.139 6.351 -14.585 1.00 96.88 84 GLN A N 1
ATOM 654 C CA . GLN A 1 84 ? 5.439 6.209 -16.019 1.00 96.88 84 GLN A CA 1
ATOM 655 C C . GLN A 1 84 ? 6.474 5.118 -16.338 1.00 96.88 84 GLN A C 1
ATOM 657 O O . GLN A 1 84 ? 7.332 5.269 -17.204 1.00 96.88 84 GLN A O 1
ATOM 662 N N . ARG A 1 85 ? 6.399 3.985 -15.630 1.00 95.75 85 ARG A N 1
ATOM 663 C CA . ARG A 1 85 ? 7.346 2.873 -15.798 1.00 95.75 85 ARG A CA 1
ATOM 664 C C . ARG A 1 85 ? 6.760 1.524 -15.418 1.00 95.75 85 ARG A C 1
ATOM 666 O O . ARG A 1 85 ? 5.808 1.429 -14.641 1.00 95.75 85 ARG A O 1
ATOM 673 N N . CYS A 1 86 ? 7.382 0.468 -15.931 1.00 96.69 86 CYS A N 1
ATOM 674 C CA . CYS A 1 86 ? 7.126 -0.902 -15.505 1.00 96.69 86 CYS A CA 1
ATOM 675 C C . CYS A 1 86 ? 7.820 -1.206 -14.172 1.00 96.69 86 CYS A C 1
ATOM 677 O O . CYS A 1 86 ? 9.028 -1.008 -14.034 1.00 96.69 86 CYS A O 1
ATOM 679 N N . VAL A 1 87 ? 7.049 -1.706 -13.206 1.00 97.75 87 VAL A N 1
ATOM 680 C CA . VAL A 1 87 ? 7.512 -2.053 -11.861 1.00 97.75 87 VAL A CA 1
ATOM 681 C C . VAL A 1 87 ? 7.418 -3.566 -11.657 1.00 97.75 87 VAL A C 1
ATOM 683 O O . VAL A 1 87 ? 6.360 -4.177 -11.832 1.00 97.75 87 VAL A O 1
ATOM 686 N N . LEU A 1 88 ? 8.539 -4.174 -11.275 1.00 96.06 88 LEU A N 1
ATOM 687 C CA . LEU A 1 88 ? 8.674 -5.593 -10.964 1.00 96.06 88 LEU A CA 1
ATOM 688 C C . LEU A 1 88 ? 7.838 -5.958 -9.740 1.00 96.06 88 LEU A C 1
ATOM 690 O O . LEU A 1 88 ? 7.940 -5.300 -8.704 1.00 96.06 88 LEU A O 1
ATOM 694 N N . LYS A 1 89 ? 7.060 -7.047 -9.839 1.00 96.19 89 LYS A N 1
ATOM 695 C CA . LYS A 1 89 ? 6.162 -7.520 -8.768 1.00 96.19 89 LYS A CA 1
ATOM 696 C C . LYS A 1 89 ? 5.372 -6.354 -8.154 1.00 96.19 89 LYS A C 1
ATOM 698 O O . LYS A 1 89 ? 5.342 -6.201 -6.934 1.00 96.19 89 LYS A O 1
ATOM 703 N N . MET A 1 90 ? 4.831 -5.492 -9.016 1.00 97.50 90 MET A N 1
ATOM 704 C CA . MET A 1 90 ? 4.096 -4.308 -8.588 1.00 97.50 90 MET A CA 1
ATOM 705 C C . MET A 1 90 ? 2.890 -4.739 -7.763 1.00 97.50 90 MET A C 1
ATOM 707 O O . MET A 1 90 ? 2.105 -5.573 -8.210 1.00 97.50 90 MET A O 1
ATOM 711 N N . ASP A 1 91 ? 2.763 -4.155 -6.580 1.00 97.88 91 ASP A N 1
ATOM 712 C CA . ASP A 1 91 ? 1.579 -4.284 -5.744 1.00 97.88 91 ASP A CA 1
ATOM 713 C C . ASP A 1 91 ? 0.629 -3.118 -6.050 1.00 97.88 91 ASP A C 1
ATOM 715 O O . ASP A 1 91 ? -0.412 -3.305 -6.673 1.00 97.88 91 ASP A O 1
ATOM 719 N N . HIS A 1 92 ? 1.043 -1.885 -5.737 1.00 98.06 92 HIS A N 1
ATOM 720 C CA . HIS A 1 92 ? 0.286 -0.671 -6.049 1.00 98.06 92 HIS A CA 1
ATOM 721 C C . HIS A 1 92 ? 1.179 0.578 -6.087 1.00 98.06 92 HIS A C 1
ATOM 723 O O . HIS A 1 92 ? 2.326 0.563 -5.637 1.00 98.06 92 HIS A O 1
ATOM 729 N N . HIS A 1 93 ? 0.648 1.683 -6.614 1.00 98.50 93 HIS A N 1
ATOM 730 C CA . HIS A 1 93 ? 1.213 3.011 -6.383 1.00 98.50 93 HIS A CA 1
ATOM 731 C C . HIS A 1 93 ? 0.606 3.587 -5.108 1.00 98.50 93 HIS A C 1
ATOM 733 O O . HIS A 1 93 ? -0.611 3.738 -5.022 1.00 98.50 93 HIS A O 1
ATOM 739 N N . CYS A 1 94 ? 1.437 3.890 -4.116 1.00 98.06 94 CYS A N 1
ATOM 740 C CA . CYS A 1 94 ? 0.969 4.355 -2.823 1.00 98.06 94 CYS A CA 1
ATOM 741 C C . CYS A 1 94 ? 1.197 5.859 -2.696 1.00 98.06 94 CYS A C 1
ATOM 743 O O . CYS A 1 94 ? 2.331 6.321 -2.575 1.00 98.06 94 CYS A O 1
ATOM 745 N N . ILE A 1 95 ? 0.098 6.614 -2.681 1.00 97.44 95 ILE A N 1
ATOM 746 C CA . ILE A 1 95 ? 0.121 8.076 -2.551 1.00 97.44 95 ILE A CA 1
ATOM 747 C C . ILE A 1 95 ? 0.773 8.541 -1.242 1.00 97.44 95 ILE A C 1
ATOM 749 O O . ILE A 1 95 ? 1.410 9.586 -1.212 1.00 97.44 95 ILE A O 1
ATOM 753 N N . TRP A 1 96 ? 0.683 7.740 -0.177 1.00 96.75 96 TRP A N 1
ATOM 754 C CA . TRP A 1 96 ? 1.183 8.089 1.156 1.00 96.75 96 TRP A CA 1
ATOM 755 C C . TRP A 1 96 ? 2.704 8.039 1.272 1.00 96.75 96 TRP A C 1
ATOM 757 O O . TRP A 1 96 ? 3.277 8.671 2.150 1.00 96.75 96 TRP A O 1
ATOM 767 N N . VAL A 1 97 ? 3.357 7.275 0.398 1.00 96.62 97 VAL A N 1
ATOM 768 C CA . VAL A 1 97 ? 4.824 7.190 0.310 1.00 96.62 97 VAL A CA 1
ATOM 769 C C . VAL A 1 97 ? 5.342 7.787 -1.000 1.00 96.62 97 VAL A C 1
ATOM 771 O O . VAL A 1 97 ? 6.539 7.717 -1.264 1.00 96.62 97 VAL A O 1
ATOM 774 N N . VAL A 1 98 ? 4.437 8.339 -1.822 1.00 97.25 98 VAL A N 1
ATOM 775 C CA . VAL A 1 98 ? 4.697 8.965 -3.130 1.00 97.25 98 VAL A CA 1
ATOM 776 C C . VAL A 1 98 ? 5.587 8.087 -4.025 1.00 97.25 98 VAL A C 1
ATOM 778 O O . VAL A 1 98 ? 6.470 8.555 -4.738 1.00 97.25 98 VAL A O 1
ATOM 781 N N . ASN A 1 99 ? 5.389 6.769 -3.962 1.00 98.06 99 ASN A N 1
ATOM 782 C CA . ASN A 1 99 ? 6.202 5.793 -4.681 1.00 98.06 99 ASN A CA 1
ATOM 783 C C . ASN A 1 99 ? 5.382 4.528 -4.972 1.00 98.06 99 ASN A C 1
ATOM 785 O O . ASN A 1 99 ? 4.385 4.229 -4.306 1.00 98.06 99 ASN A O 1
ATOM 789 N N . CYS A 1 100 ? 5.808 3.751 -5.968 1.00 98.50 100 CYS A N 1
ATOM 790 C CA . CYS A 1 100 ? 5.286 2.400 -6.127 1.00 98.50 100 CYS A CA 1
ATOM 791 C C . CYS A 1 100 ? 5.793 1.491 -5.013 1.00 98.50 100 CYS A C 1
ATOM 793 O O . CYS A 1 100 ? 6.921 1.618 -4.542 1.00 98.50 100 CYS A O 1
ATOM 795 N N . VAL A 1 101 ? 4.962 0.523 -4.650 1.00 98.69 101 VAL A N 1
ATOM 796 C CA . VAL A 1 101 ? 5.338 -0.633 -3.851 1.00 98.69 101 VAL A CA 1
ATOM 797 C C . VAL A 1 101 ? 5.529 -1.803 -4.814 1.00 98.69 101 VAL A C 1
ATOM 799 O O . VAL A 1 101 ? 4.607 -2.205 -5.525 1.00 98.69 101 VAL A O 1
ATOM 802 N N . GLY A 1 102 ? 6.749 -2.326 -4.872 1.00 98.12 102 GLY A N 1
ATOM 803 C CA . GLY A 1 102 ? 7.158 -3.389 -5.785 1.00 98.12 102 GLY A CA 1
ATOM 804 C C . GLY A 1 102 ? 8.213 -4.297 -5.166 1.00 98.12 102 GLY A C 1
ATOM 805 O O . GLY A 1 102 ? 8.500 -4.224 -3.971 1.00 98.12 102 GLY A O 1
ATOM 806 N N . ALA A 1 103 ? 8.812 -5.165 -5.977 1.00 97.81 103 ALA A N 1
ATOM 807 C CA . ALA A 1 103 ? 9.720 -6.225 -5.541 1.00 97.81 103 ALA A CA 1
ATOM 808 C C . ALA A 1 103 ? 10.778 -5.787 -4.509 1.00 97.81 103 ALA A C 1
ATOM 810 O O . ALA A 1 103 ? 11.017 -6.503 -3.536 1.00 97.81 103 ALA A O 1
ATOM 811 N N . ARG A 1 104 ? 11.411 -4.625 -4.713 1.00 98.00 104 ARG A N 1
ATOM 812 C CA . ARG A 1 104 ? 12.581 -4.178 -3.938 1.00 98.00 104 ARG A CA 1
ATOM 813 C C . ARG A 1 104 ? 12.249 -3.383 -2.675 1.00 98.00 104 ARG A C 1
ATOM 815 O O . ARG A 1 104 ? 13.109 -3.270 -1.804 1.00 98.00 104 ARG A O 1
ATOM 822 N N . ASN A 1 105 ? 11.028 -2.867 -2.535 1.00 98.25 105 ASN A N 1
ATOM 823 C CA . ASN A 1 105 ? 10.602 -2.125 -1.342 1.00 98.25 105 ASN A CA 1
ATOM 824 C C . ASN A 1 105 ? 9.382 -2.740 -0.625 1.00 98.25 105 ASN A C 1
ATOM 826 O O . ASN A 1 105 ? 9.038 -2.284 0.465 1.00 98.25 105 ASN A O 1
ATOM 830 N N . TYR A 1 106 ? 8.805 -3.833 -1.143 1.00 98.12 106 TYR A N 1
ATOM 831 C CA . TYR A 1 106 ? 7.672 -4.550 -0.537 1.00 98.12 106 TYR A CA 1
ATOM 832 C C . TYR A 1 106 ? 7.913 -4.916 0.935 1.00 98.12 106 TYR A C 1
ATOM 834 O O . TYR A 1 106 ? 7.070 -4.674 1.795 1.00 98.12 106 TYR A O 1
ATOM 842 N N . LYS A 1 107 ? 9.108 -5.435 1.259 1.00 97.69 107 LYS A N 1
ATOM 843 C CA . LYS A 1 107 ? 9.491 -5.766 2.644 1.00 97.69 107 LYS A CA 1
ATOM 844 C C . LYS A 1 107 ? 9.452 -4.538 3.556 1.00 97.69 107 LYS A C 1
ATOM 846 O O . LYS A 1 107 ? 8.973 -4.629 4.683 1.00 97.69 107 LYS A O 1
ATOM 851 N N . PHE A 1 108 ? 9.970 -3.404 3.088 1.00 98.12 108 PHE A N 1
ATOM 852 C CA . PHE A 1 108 ? 9.992 -2.171 3.873 1.00 98.12 108 PHE A CA 1
ATOM 853 C C . PHE A 1 108 ? 8.575 -1.641 4.093 1.00 98.12 108 PHE A C 1
ATOM 855 O O . PHE A 1 108 ? 8.277 -1.195 5.196 1.00 98.12 108 PHE A O 1
ATOM 862 N N . PHE A 1 109 ? 7.700 -1.777 3.091 1.00 98.00 109 PHE A N 1
ATOM 863 C CA . PHE A 1 109 ? 6.302 -1.360 3.177 1.00 98.00 109 PHE A CA 1
ATOM 864 C C . PHE A 1 109 ? 5.533 -2.176 4.217 1.00 98.00 109 PHE A C 1
ATOM 866 O O . PHE A 1 109 ? 4.886 -1.603 5.090 1.00 98.00 109 PHE A O 1
ATOM 873 N N . LEU A 1 110 ? 5.688 -3.503 4.214 1.00 97.56 110 LEU A N 1
ATOM 874 C CA . LEU A 1 110 ? 5.071 -4.355 5.233 1.00 97.56 110 LEU A CA 1
ATOM 875 C C . LEU A 1 110 ? 5.579 -4.035 6.644 1.00 97.56 110 LEU A C 1
ATOM 877 O O . LEU A 1 110 ? 4.786 -3.941 7.578 1.00 97.56 110 LEU A O 1
ATOM 881 N N . LEU A 1 111 ? 6.889 -3.826 6.809 1.00 97.00 111 LEU A N 1
ATOM 882 C CA . LEU A 1 111 ? 7.454 -3.430 8.101 1.00 97.00 111 LEU A CA 1
ATOM 883 C C . LEU A 1 111 ? 6.936 -2.060 8.555 1.00 97.00 111 LEU A C 1
ATOM 885 O O . LEU A 1 111 ? 6.623 -1.897 9.731 1.00 97.00 111 LEU A O 1
ATOM 889 N N . PHE A 1 112 ? 6.808 -1.099 7.636 1.00 95.50 112 PHE A N 1
ATOM 890 C CA . PHE A 1 112 ? 6.212 0.208 7.904 1.00 95.50 112 PHE A CA 1
ATOM 891 C C . PHE A 1 112 ? 4.783 0.067 8.448 1.00 95.50 112 PHE A C 1
ATOM 893 O O . PHE A 1 112 ? 4.524 0.550 9.547 1.00 95.50 112 PHE A O 1
ATOM 900 N N . VAL A 1 113 ? 3.903 -0.672 7.761 1.00 94.31 113 VAL A N 1
ATOM 901 C CA . VAL A 1 113 ? 2.512 -0.893 8.202 1.00 94.31 113 VAL A CA 1
ATOM 902 C C . VAL A 1 113 ? 2.454 -1.611 9.554 1.00 94.31 113 VAL A C 1
ATOM 904 O O . VAL A 1 113 ? 1.683 -1.233 10.431 1.00 94.31 113 VAL A O 1
ATOM 907 N N . VAL A 1 114 ? 3.293 -2.628 9.774 1.00 94.00 114 VAL A N 1
ATOM 908 C CA . VAL A 1 114 ? 3.341 -3.336 11.065 1.00 94.00 114 VAL A CA 1
ATOM 909 C C . VAL A 1 114 ? 3.783 -2.407 12.196 1.00 94.00 114 VAL A C 1
ATOM 911 O O . VAL A 1 114 ? 3.215 -2.453 13.286 1.00 94.00 114 VAL A O 1
ATOM 914 N N . TYR A 1 115 ? 4.802 -1.574 11.975 1.00 91.19 115 TYR A N 1
ATOM 915 C CA . TYR A 1 115 ? 5.268 -0.641 12.999 1.00 91.19 115 TYR A CA 1
ATOM 916 C C . TYR A 1 115 ? 4.297 0.515 13.240 1.00 91.19 115 TYR A C 1
ATOM 918 O O . TYR A 1 115 ? 4.245 1.007 14.365 1.00 91.19 115 TYR A O 1
ATOM 926 N N . GLU A 1 116 ? 3.544 0.936 12.226 1.00 88.19 116 GLU A N 1
ATOM 927 C CA . GLU A 1 116 ? 2.501 1.956 12.344 1.00 88.19 116 GLU A CA 1
ATOM 928 C C . GLU A 1 116 ? 1.363 1.433 13.223 1.00 88.19 116 GLU A C 1
ATOM 930 O O . GLU A 1 116 ? 1.088 2.027 14.264 1.00 88.19 116 GLU A O 1
ATOM 935 N N . LYS A 1 117 ? 0.853 0.229 12.938 1.00 83.94 117 LYS A N 1
ATOM 936 C CA . LYS A 1 117 ? -0.151 -0.435 13.782 1.00 83.94 117 LYS A CA 1
ATOM 937 C C . LYS A 1 117 ? 0.315 -0.659 15.218 1.00 83.94 117 LYS A C 1
ATOM 939 O O . LYS A 1 117 ? -0.466 -0.521 16.146 1.00 83.94 117 LYS A O 1
ATOM 944 N N . LYS A 1 118 ? 1.595 -0.976 15.439 1.00 77.75 118 LYS A N 1
ATOM 945 C CA . LYS A 1 118 ? 2.152 -1.095 16.803 1.00 77.75 118 LYS A CA 1
ATOM 946 C C . LYS A 1 118 ? 2.239 0.242 17.542 1.00 77.75 118 LYS A C 1
ATOM 948 O O . LYS A 1 118 ? 2.351 0.244 18.764 1.00 77.75 118 LYS A O 1
ATOM 953 N N . LYS A 1 119 ? 2.252 1.357 16.811 1.00 68.62 119 LYS A N 1
ATOM 954 C CA . LYS A 1 119 ? 2.294 2.716 17.353 1.00 68.62 119 LYS A CA 1
ATOM 955 C C . LYS A 1 119 ? 0.926 3.382 17.426 1.00 68.62 119 LYS A C 1
ATOM 957 O O . LYS A 1 119 ? 0.877 4.494 17.952 1.00 68.62 119 LYS A O 1
ATOM 962 N N . SER A 1 120 ? -0.143 2.757 16.922 1.00 68.06 120 SER A N 1
ATOM 963 C CA . SER A 1 120 ? -1.483 3.327 17.030 1.00 68.06 120 SER A CA 1
ATOM 964 C C . SER A 1 120 ? -1.751 3.630 18.499 1.00 68.06 120 SER A C 1
ATOM 966 O O . SER A 1 120 ? -1.684 2.735 19.346 1.00 68.06 120 SER A O 1
ATOM 968 N N . VAL A 1 121 ? -1.964 4.914 18.779 1.00 64.81 121 VAL A N 1
ATOM 969 C CA . VAL A 1 121 ? -2.252 5.444 20.107 1.00 64.81 121 VAL A CA 1
ATOM 970 C C . VAL A 1 121 ? -3.355 4.588 20.708 1.00 64.81 121 VAL A C 1
ATOM 972 O O . VAL A 1 121 ? -4.324 4.265 20.023 1.00 64.81 121 VAL A O 1
ATOM 975 N N . GLN A 1 122 ? -3.173 4.170 21.958 1.00 71.69 122 GLN A N 1
ATOM 976 C CA . GLN A 1 122 ? -4.191 3.414 22.675 1.00 71.69 122 GLN A CA 1
ATOM 977 C C . GLN A 1 122 ? -5.494 4.210 22.597 1.00 71.69 122 GLN A C 1
ATOM 979 O O . GLN A 1 122 ? -5.568 5.334 23.096 1.00 71.69 122 GLN A O 1
ATOM 984 N N . TRP A 1 123 ? -6.469 3.670 21.867 1.00 78.06 123 TRP A N 1
ATOM 985 C CA . TRP A 1 123 ? -7.710 4.375 21.584 1.00 78.06 123 TRP A CA 1
ATOM 986 C C . TRP A 1 123 ? -8.413 4.676 22.906 1.00 78.06 123 TRP A C 1
ATOM 988 O O . TRP A 1 123 ? -8.420 3.841 23.807 1.00 78.06 123 TRP A O 1
ATOM 998 N N . LYS A 1 124 ? -9.012 5.868 23.029 1.00 86.56 124 LYS A N 1
ATOM 999 C CA . LYS A 1 124 ? -9.655 6.327 24.276 1.00 86.56 124 LYS A CA 1
ATOM 1000 C C . LYS A 1 124 ? -10.656 5.307 24.840 1.00 86.56 124 LYS A C 1
ATOM 1002 O O . LYS A 1 124 ? -10.770 5.185 26.055 1.00 86.56 124 LYS A O 1
ATOM 1007 N N . TYR A 1 125 ? -11.344 4.583 23.960 1.00 87.50 125 TYR A N 1
ATOM 1008 C CA . TYR A 1 125 ? -12.351 3.574 24.301 1.00 87.50 125 TYR A CA 1
ATOM 1009 C C . TYR A 1 125 ? -11.825 2.131 24.249 1.00 87.50 125 TYR A C 1
ATOM 1011 O O . TYR A 1 125 ? -12.570 1.201 24.527 1.00 87.50 125 TYR A O 1
ATOM 1019 N N . ASP A 1 126 ? -10.552 1.922 23.900 1.00 86.44 126 ASP A N 1
ATOM 1020 C CA . ASP A 1 126 ? -9.936 0.599 23.950 1.00 86.44 126 ASP A CA 1
ATOM 1021 C C . ASP A 1 126 ? -9.471 0.293 25.381 1.00 86.44 126 ASP A C 1
ATOM 1023 O O . ASP A 1 126 ? -8.412 0.739 25.833 1.00 86.44 126 ASP A O 1
ATOM 1027 N N . MET A 1 127 ? -10.283 -0.490 26.094 1.00 87.25 127 MET A N 1
ATOM 1028 C CA . MET A 1 127 ? -10.007 -0.986 27.445 1.00 87.25 127 MET A CA 1
ATOM 1029 C C . MET A 1 127 ? -9.413 -2.403 27.452 1.00 87.25 127 MET A C 1
ATOM 1031 O O . MET A 1 127 ? -9.387 -3.073 28.489 1.00 87.25 127 MET A O 1
ATOM 1035 N N . GLY A 1 128 ? -8.924 -2.874 26.303 1.00 87.81 128 GLY A N 1
ATOM 1036 C CA . GLY A 1 128 ? -8.384 -4.213 26.125 1.00 87.81 128 GLY A CA 1
ATOM 1037 C C . GLY A 1 128 ? -9.441 -5.248 25.737 1.00 87.81 128 GLY A C 1
ATOM 1038 O O . GLY A 1 128 ? -10.637 -5.108 25.993 1.00 87.81 128 GLY A O 1
ATOM 1039 N N . TRP A 1 129 ? -8.967 -6.333 25.121 1.00 88.62 129 TRP A N 1
ATOM 1040 C CA . TRP A 1 129 ? -9.809 -7.300 24.412 1.00 88.62 129 TRP A CA 1
ATOM 1041 C C . TRP A 1 129 ? -10.978 -7.845 25.244 1.00 88.62 129 TRP A C 1
ATOM 1043 O O . TRP A 1 129 ? -12.093 -7.897 24.744 1.00 88.62 129 TRP A O 1
ATOM 1053 N N . LYS A 1 130 ? -10.754 -8.201 26.517 1.00 89.56 130 LYS A N 1
ATOM 1054 C CA . LYS A 1 130 ? -11.786 -8.787 27.385 1.00 89.56 130 LYS A CA 1
ATOM 1055 C C . LYS A 1 130 ? -12.903 -7.789 27.710 1.00 89.56 130 LYS A C 1
ATOM 1057 O O . LYS A 1 130 ? -14.068 -8.115 27.520 1.00 89.56 130 LYS A O 1
ATOM 1062 N N . ARG A 1 131 ? -12.553 -6.581 28.171 1.00 88.81 131 ARG A N 1
ATOM 1063 C CA . ARG A 1 131 ? -13.536 -5.551 28.555 1.00 88.81 131 ARG A CA 1
ATOM 1064 C C . ARG A 1 131 ? -14.298 -5.041 27.335 1.00 88.81 131 ARG A C 1
ATOM 1066 O O . ARG A 1 131 ? -15.511 -4.898 27.404 1.00 88.81 131 ARG A O 1
ATOM 1073 N N . ASN A 1 132 ? -13.609 -4.853 26.208 1.00 90.81 132 ASN A N 1
ATOM 1074 C CA . ASN A 1 132 ? -14.256 -4.480 24.948 1.00 90.81 132 ASN A CA 1
ATOM 1075 C C . ASN A 1 132 ? -15.232 -5.571 24.476 1.00 90.81 132 ASN A C 1
ATOM 1077 O O . ASN A 1 132 ? -16.297 -5.264 23.956 1.00 90.81 132 ASN A O 1
ATOM 1081 N N . PHE A 1 133 ? -14.891 -6.849 24.670 1.00 92.88 133 PHE A N 1
ATOM 1082 C CA . PHE A 1 133 ? -15.777 -7.958 24.314 1.00 92.88 133 PHE A CA 1
ATOM 1083 C C . PHE A 1 133 ? -17.014 -8.015 25.222 1.00 92.88 133 PHE A C 1
ATOM 1085 O O . PHE A 1 133 ? -18.133 -8.158 24.735 1.00 92.88 133 PHE A O 1
ATOM 1092 N N . GLU A 1 134 ? -16.832 -7.842 26.533 1.00 92.12 134 GLU A N 1
ATOM 1093 C CA . GLU A 1 134 ? -17.926 -7.811 27.515 1.00 92.12 134 GLU A CA 1
ATOM 1094 C C . GLU A 1 134 ? -18.889 -6.633 27.288 1.00 92.12 134 GLU A C 1
ATOM 1096 O O . GLU A 1 134 ? -20.084 -6.789 27.520 1.00 92.12 134 GLU A O 1
ATOM 1101 N N . GLN A 1 135 ? -18.421 -5.492 26.763 1.00 91.06 135 GLN A N 1
ATOM 1102 C CA . GLN A 1 135 ? -19.300 -4.381 26.366 1.00 91.06 135 GLN A CA 1
ATOM 1103 C C . GLN A 1 135 ? -20.303 -4.751 25.267 1.00 91.06 135 GLN A C 1
ATOM 1105 O O . GLN A 1 135 ? -21.374 -4.154 25.206 1.00 91.06 135 GLN A O 1
ATOM 1110 N N . VAL A 1 136 ? -19.947 -5.696 24.394 1.00 91.56 136 VAL A N 1
ATOM 1111 C CA . VAL A 1 136 ? -20.768 -6.089 23.240 1.00 91.56 136 VAL A CA 1
ATOM 1112 C C . VAL A 1 136 ? -21.623 -7.309 23.561 1.00 91.56 136 VAL A C 1
ATOM 1114 O O . VAL A 1 136 ? -22.801 -7.335 23.227 1.00 91.56 136 VAL A O 1
ATOM 1117 N N . PHE A 1 137 ? -21.040 -8.321 24.203 1.00 92.94 137 PHE A N 1
ATOM 1118 C CA . PHE A 1 137 ? -21.684 -9.623 24.411 1.00 92.94 137 PHE A CA 1
ATOM 1119 C C . PHE A 1 137 ? -22.210 -9.837 25.836 1.00 92.94 137 PHE A C 1
ATOM 1121 O O . PHE A 1 137 ? -22.797 -10.878 26.126 1.00 92.94 137 PHE A O 1
ATOM 1128 N N . GLY A 1 138 ? -21.999 -8.876 26.734 1.00 90.50 138 GLY A N 1
ATOM 1129 C CA . GLY A 1 138 ? -22.360 -8.995 28.139 1.00 90.50 138 GLY A CA 1
ATOM 1130 C C . GLY A 1 138 ? -21.312 -9.726 28.981 1.00 90.50 138 GLY A C 1
ATOM 1131 O O . GLY A 1 138 ? -20.400 -10.394 28.481 1.00 90.50 138 GLY A O 1
ATOM 1132 N N . ALA A 1 139 ? -21.454 -9.614 30.302 1.00 89.38 139 ALA A N 1
ATOM 1133 C CA . ALA A 1 139 ? -20.547 -10.236 31.268 1.00 89.38 139 ALA A CA 1
ATOM 1134 C C . ALA A 1 139 ? -20.757 -11.759 31.374 1.00 89.38 139 ALA A C 1
ATOM 1136 O O . ALA A 1 139 ? -19.881 -12.491 31.846 1.00 89.38 139 ALA A O 1
ATOM 1137 N N . ASN A 1 140 ? -21.922 -12.263 30.950 1.00 89.50 140 ASN A N 1
ATOM 1138 C CA . ASN A 1 140 ? -22.228 -13.686 31.006 1.00 89.50 140 ASN A CA 1
ATOM 1139 C C . ASN A 1 140 ? -21.716 -14.449 29.776 1.00 89.50 140 ASN A C 1
ATOM 1141 O O . ASN A 1 140 ? -22.370 -14.499 28.736 1.00 89.50 140 ASN A O 1
ATOM 1145 N N . LYS A 1 141 ? -20.601 -15.162 29.946 1.00 89.88 141 LYS A N 1
ATOM 1146 C CA . LYS A 1 141 ? -19.984 -15.983 28.892 1.00 89.88 141 LYS A CA 1
ATOM 1147 C C . LYS A 1 141 ? -20.895 -17.062 28.310 1.00 89.88 141 LYS A C 1
ATOM 1149 O O . LYS A 1 141 ? -20.727 -17.427 27.152 1.00 89.88 141 LYS A O 1
ATOM 1154 N N . ALA A 1 142 ? -21.849 -17.575 29.090 1.00 91.06 142 ALA A N 1
ATOM 1155 C CA . ALA A 1 142 ? -22.773 -18.599 28.610 1.00 91.06 142 ALA A CA 1
ATOM 1156 C C . ALA A 1 142 ? -23.685 -18.077 27.489 1.00 91.06 142 ALA A C 1
ATOM 1158 O O . ALA A 1 142 ? -24.131 -18.865 26.665 1.00 91.06 142 ALA A O 1
ATOM 1159 N N . LEU A 1 143 ? -23.935 -16.764 27.446 1.00 91.75 143 LEU A N 1
ATOM 1160 C CA . LEU A 1 143 ? -24.808 -16.128 26.461 1.00 91.75 143 LEU A CA 1
ATOM 1161 C C . LEU A 1 143 ? -24.061 -15.615 25.225 1.00 91.75 143 LEU A C 1
ATOM 1163 O O . LEU A 1 143 ? -24.706 -15.225 24.268 1.00 91.75 143 LEU A O 1
ATOM 1167 N N . TRP A 1 144 ? -22.727 -15.672 25.175 1.00 92.50 144 TRP A N 1
ATOM 1168 C CA . TRP A 1 144 ? -21.954 -15.125 24.048 1.00 92.50 144 TRP A CA 1
ATOM 1169 C C . TRP A 1 144 ? -22.279 -15.762 22.689 1.00 92.50 144 TRP A C 1
ATOM 1171 O O . TRP A 1 144 ? -22.102 -15.129 21.652 1.00 92.50 144 TRP A O 1
ATOM 1181 N N . PHE A 1 145 ? -22.755 -17.007 22.692 1.00 93.00 145 PHE A N 1
ATOM 1182 C CA . PHE A 1 145 ? -23.115 -17.755 21.485 1.00 93.00 145 PHE A CA 1
ATOM 1183 C C . PHE A 1 145 ? -24.626 -17.813 21.236 1.00 93.00 145 PHE A C 1
ATOM 1185 O O . PHE A 1 145 ? -25.068 -18.473 20.296 1.00 93.00 145 PHE A O 1
ATOM 1192 N N . PHE A 1 146 ? -25.419 -17.130 22.062 1.00 91.94 146 PHE A N 1
ATOM 1193 C CA . PHE A 1 146 ? -26.868 -17.059 21.932 1.00 91.94 146 PHE A CA 1
ATOM 1194 C C . PHE A 1 146 ? -27.281 -15.598 21.717 1.00 91.94 146 PHE A C 1
ATOM 1196 O O . PHE A 1 146 ? -26.730 -14.710 22.360 1.00 91.94 146 PHE A O 1
ATOM 1203 N N . PRO A 1 147 ? -28.252 -15.306 20.839 1.00 89.12 147 PRO A N 1
ATOM 1204 C CA . PRO A 1 147 ? -28.679 -13.936 20.552 1.00 89.12 147 PRO A CA 1
ATOM 1205 C C . PRO A 1 147 ? -29.586 -13.384 21.669 1.00 89.12 147 PRO A C 1
ATOM 1207 O O . PRO A 1 147 ? -30.732 -13.017 21.427 1.00 89.12 147 PRO A O 1
ATOM 1210 N N . LEU A 1 148 ? -29.103 -13.387 22.913 1.00 88.19 148 LEU A N 1
ATOM 1211 C CA . LEU A 1 148 ? -29.854 -13.027 24.113 1.00 88.19 148 LEU A CA 1
ATOM 1212 C C . LEU A 1 148 ? -28.986 -12.188 25.054 1.00 88.19 148 LEU A C 1
ATOM 1214 O O . LEU A 1 148 ? -27.869 -12.578 25.386 1.00 88.19 148 LEU A O 1
ATOM 1218 N N . PHE A 1 149 ? -29.547 -11.090 25.563 1.00 88.50 149 PHE A N 1
ATOM 1219 C CA . PHE A 1 149 ? -28.969 -10.340 26.677 1.00 88.50 149 PHE A CA 1
ATOM 1220 C C . PHE A 1 149 ? -29.693 -10.667 27.975 1.00 88.50 149 PHE A C 1
ATOM 1222 O O . PHE A 1 149 ? -30.916 -10.822 28.015 1.00 88.50 149 PHE A O 1
ATOM 1229 N N . LEU A 1 150 ? -28.938 -10.725 29.068 1.00 88.81 150 LEU A N 1
ATOM 1230 C CA . LEU A 1 150 ? -29.527 -10.790 30.394 1.00 88.81 150 LEU A CA 1
ATOM 1231 C C . LEU A 1 150 ? -29.974 -9.387 30.814 1.00 88.81 150 LEU A C 1
ATOM 1233 O O . LEU A 1 150 ? -29.264 -8.413 30.578 1.00 88.81 150 LEU A O 1
ATOM 1237 N N . LYS A 1 151 ? -31.119 -9.275 31.495 1.00 88.00 151 LYS A N 1
ATOM 1238 C CA . LYS A 1 151 ? -31.658 -7.975 31.927 1.00 88.00 151 LYS A CA 1
ATOM 1239 C C . LYS A 1 151 ? -30.645 -7.153 32.739 1.00 88.00 151 LYS A C 1
ATOM 1241 O O . LYS A 1 151 ? -30.474 -5.968 32.489 1.00 88.00 151 LYS A O 1
ATOM 1246 N N . ARG A 1 152 ? -29.895 -7.812 33.630 1.00 86.50 152 ARG A N 1
ATOM 1247 C CA . ARG A 1 152 ? -28.826 -7.172 34.412 1.00 86.50 152 ARG A CA 1
ATOM 1248 C C . ARG A 1 152 ? -27.696 -6.613 33.538 1.00 86.50 152 ARG A C 1
ATOM 1250 O O . ARG A 1 152 ? -27.063 -5.647 33.932 1.00 86.50 152 ARG A O 1
ATOM 1257 N N . ASP A 1 153 ? -27.401 -7.244 32.401 1.00 87.00 153 ASP A N 1
ATOM 1258 C CA . ASP A 1 153 ? -26.320 -6.810 31.515 1.00 87.00 153 ASP A CA 1
ATOM 1259 C C . ASP A 1 153 ? -26.785 -5.553 30.758 1.00 87.00 153 ASP A C 1
ATOM 1261 O O . ASP A 1 153 ? -26.033 -4.589 30.673 1.00 87.00 153 ASP A O 1
ATOM 1265 N N . MET A 1 154 ? -28.056 -5.513 30.332 1.00 87.06 154 MET A N 1
ATOM 1266 C CA . MET A 1 154 ? -28.682 -4.312 29.760 1.00 87.06 154 MET A CA 1
ATOM 1267 C C . MET A 1 154 ? -28.696 -3.136 30.740 1.00 87.06 154 MET A C 1
ATOM 1269 O O . MET A 1 154 ? -28.446 -2.022 30.317 1.00 87.06 154 MET A O 1
ATOM 1273 N N . GLU A 1 155 ? -28.967 -3.373 32.027 1.00 87.94 155 GLU A N 1
ATOM 1274 C CA . GLU A 1 155 ? -29.024 -2.318 33.053 1.00 87.94 155 GLU A CA 1
ATOM 1275 C C . GLU A 1 155 ? -27.631 -1.830 33.490 1.00 87.94 155 GLU A C 1
ATOM 1277 O O . GLU A 1 155 ? -27.443 -0.644 33.741 1.00 87.94 155 GLU A O 1
ATOM 1282 N N . ASN A 1 156 ? -26.640 -2.725 33.581 1.00 87.06 156 ASN A N 1
ATOM 1283 C CA . ASN A 1 156 ? -25.341 -2.403 34.188 1.00 87.06 156 ASN A CA 1
ATOM 1284 C C . ASN A 1 156 ? -24.226 -2.078 33.188 1.00 87.06 156 ASN A C 1
ATOM 1286 O O . ASN A 1 156 ? -23.167 -1.628 33.617 1.00 87.06 156 ASN A O 1
ATOM 1290 N N . ILE A 1 157 ? -24.400 -2.328 31.884 1.00 87.62 157 ILE A N 1
ATOM 1291 C CA . ILE A 1 157 ? -23.368 -2.052 30.872 1.00 87.62 157 ILE A CA 1
ATOM 1292 C C . ILE A 1 157 ? -23.702 -0.731 30.161 1.00 87.62 157 ILE A C 1
ATOM 1294 O O . ILE A 1 157 ? -24.596 -0.700 29.313 1.00 87.62 157 ILE A O 1
ATOM 1298 N N . PRO A 1 158 ? -22.968 0.370 30.427 1.00 86.00 158 PRO A N 1
ATOM 1299 C CA . PRO A 1 158 ? -23.270 1.679 29.837 1.00 86.00 158 PRO A CA 1
ATOM 1300 C C . PRO A 1 158 ? -23.225 1.667 28.305 1.00 86.00 158 PRO A C 1
ATOM 1302 O O . PRO A 1 158 ? -24.085 2.249 27.650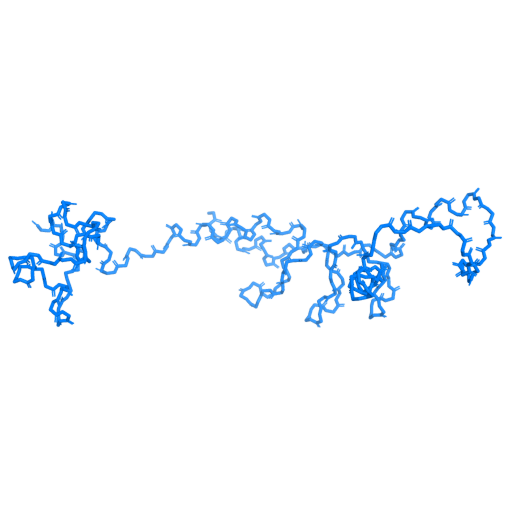 1.00 86.00 158 PRO A O 1
ATOM 1305 N N . ALA A 1 159 ? -22.294 0.896 27.730 1.00 87.06 159 ALA A N 1
ATOM 1306 C CA . ALA A 1 159 ? -22.135 0.769 26.282 1.00 87.06 159 ALA A CA 1
ATOM 1307 C C . ALA A 1 159 ? -23.388 0.220 25.567 1.00 87.06 159 ALA A C 1
ATOM 1309 O O . ALA A 1 159 ? -23.610 0.565 24.409 1.00 87.06 159 ALA A O 1
ATOM 1310 N N . LEU A 1 160 ? -24.228 -0.581 26.243 1.00 87.62 160 LEU A N 1
ATOM 1311 C CA . LEU A 1 160 ? -25.481 -1.098 25.672 1.00 87.62 160 LEU A CA 1
ATOM 1312 C C . LEU A 1 160 ? -26.600 -0.046 25.637 1.00 87.62 160 LEU A C 1
ATOM 1314 O O . LEU A 1 160 ? -27.533 -0.176 24.849 1.00 87.62 160 LEU A O 1
ATOM 1318 N N . HIS A 1 161 ? -26.493 1.015 26.441 1.00 89.38 161 HIS A N 1
ATOM 1319 C CA . HIS A 1 161 ? -27.412 2.155 26.405 1.00 89.38 161 HIS A CA 1
ATOM 1320 C C . HIS A 1 161 ? -27.063 3.140 25.280 1.00 89.38 161 HIS A C 1
ATOM 1322 O O . HIS A 1 161 ? -27.913 3.914 24.850 1.00 89.38 161 HIS A O 1
ATOM 1328 N N . GLY A 1 162 ? -25.804 3.139 24.823 1.00 85.00 162 GLY A N 1
ATOM 1329 C CA . GLY A 1 162 ? -25.322 3.940 23.693 1.00 85.00 162 GLY A CA 1
ATOM 1330 C C . GLY A 1 162 ? -25.136 5.439 23.961 1.00 85.00 162 GLY A C 1
ATOM 1331 O O . GLY A 1 162 ? -24.658 6.146 23.077 1.00 85.00 162 GLY A O 1
ATOM 1332 N N . MET A 1 163 ? -25.486 5.929 25.154 1.00 84.38 163 MET A N 1
ATOM 1333 C CA . MET A 1 163 ? -25.362 7.347 25.530 1.00 84.38 163 MET A CA 1
ATOM 1334 C C . MET A 1 163 ? -23.979 7.685 26.106 1.00 84.38 163 MET A C 1
ATOM 1336 O O . MET A 1 163 ? -23.486 8.794 25.913 1.00 84.38 163 MET A O 1
ATOM 1340 N N . GLU A 1 164 ? -23.334 6.726 26.776 1.00 86.19 164 GLU A N 1
ATOM 1341 C CA . GLU A 1 164 ? -22.017 6.885 27.398 1.00 86.19 164 GLU A CA 1
ATOM 1342 C C . GLU A 1 164 ? -21.172 5.620 27.215 1.00 86.19 164 GLU A C 1
ATOM 1344 O O . GLU A 1 164 ? -21.679 4.497 27.239 1.00 86.19 164 GLU A O 1
ATOM 1349 N N . PHE A 1 165 ? -19.859 5.804 27.048 1.00 89.19 165 PHE A N 1
ATOM 1350 C CA . PHE A 1 165 ? -18.913 4.709 26.845 1.00 89.19 165 PHE A CA 1
ATOM 1351 C C . PHE A 1 165 ? -17.765 4.826 27.842 1.00 89.19 165 PHE A C 1
ATOM 1353 O O . PHE A 1 165 ? -17.114 5.876 27.871 1.00 89.19 165 PHE A O 1
ATOM 1360 N N . PRO A 1 166 ? -17.475 3.759 28.609 1.00 86.94 166 PRO A N 1
ATOM 1361 C CA . PRO A 1 166 ? -16.346 3.770 29.514 1.00 86.94 166 PRO A CA 1
ATOM 1362 C C . PRO A 1 166 ? -15.057 3.931 28.720 1.00 86.94 166 PRO A C 1
ATOM 1364 O O . PRO A 1 166 ? -14.857 3.335 27.655 1.00 86.94 166 PRO A O 1
ATOM 1367 N N . THR A 1 167 ? -14.195 4.775 29.250 1.00 88.75 167 THR A N 1
ATOM 1368 C CA . THR A 1 167 ? -12.921 5.127 28.663 1.00 88.75 167 THR A CA 1
ATOM 1369 C C . THR A 1 167 ? -11.804 4.431 29.414 1.00 88.75 167 THR A C 1
ATOM 1371 O O . THR A 1 167 ? -11.953 3.886 30.505 1.00 88.75 167 THR A O 1
ATOM 1374 N N . ARG A 1 168 ? -10.628 4.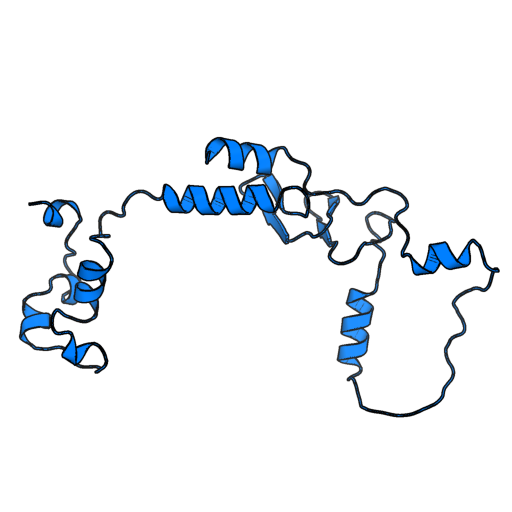453 28.809 1.00 80.38 168 ARG A N 1
ATOM 1375 C CA . ARG A 1 168 ? -9.451 3.815 29.367 1.00 80.38 168 ARG A CA 1
ATOM 1376 C C . ARG A 1 168 ? -8.956 4.444 30.671 1.00 80.38 168 ARG A C 1
ATOM 1378 O O . ARG A 1 168 ? -8.286 3.751 31.426 1.00 80.38 168 ARG A O 1
ATOM 1385 N N . SER A 1 169 ? -9.246 5.719 30.936 1.00 80.12 169 SER A N 1
ATOM 1386 C CA . SER A 1 169 ? -8.965 6.336 32.242 1.00 80.12 169 SER A CA 1
ATOM 1387 C C . SER A 1 169 ? -9.822 5.715 33.343 1.00 80.12 169 SER A C 1
ATOM 1389 O O . SER A 1 169 ? -9.290 5.371 34.390 1.00 80.12 169 SER A O 1
ATOM 1391 N N . ASP A 1 170 ? -11.091 5.437 33.045 1.00 77.81 170 ASP A N 1
ATOM 1392 C CA . ASP A 1 170 ? -12.067 4.848 33.979 1.00 77.81 170 ASP A CA 1
ATOM 1393 C C . ASP A 1 170 ? -11.754 3.373 34.299 1.00 77.81 170 ASP A C 1
ATOM 1395 O O . ASP A 1 170 ? -12.396 2.734 35.126 1.00 77.81 170 ASP A O 1
ATOM 1399 N N . ALA A 1 171 ? -10.797 2.784 33.579 1.00 67.00 171 ALA A N 1
ATOM 1400 C CA . ALA A 1 171 ? -10.374 1.402 33.730 1.00 67.00 171 ALA A CA 1
ATOM 1401 C C . ALA A 1 171 ? -9.173 1.211 34.670 1.00 67.00 171 ALA A C 1
ATOM 1403 O O . ALA A 1 171 ? -8.857 0.057 34.970 1.00 67.00 171 ALA A O 1
ATOM 1404 N N . VAL A 1 172 ? -8.481 2.299 35.028 1.00 64.75 172 VAL A N 1
ATOM 1405 C CA . VAL A 1 172 ? -7.222 2.301 35.797 1.00 64.75 172 VAL A CA 1
ATOM 1406 C C . VAL A 1 172 ? -7.418 2.805 37.237 1.00 64.75 172 VAL A C 1
ATOM 1408 O O . VAL A 1 172 ? -6.552 2.547 38.072 1.00 64.75 172 VAL A O 1
ATOM 1411 N N . GLU A 1 173 ? -8.540 3.468 37.530 1.00 50.62 173 GLU A N 1
ATOM 1412 C CA . GLU A 1 173 ? -9.072 3.637 38.898 1.00 50.62 173 GLU A CA 1
ATOM 1413 C C . GLU A 1 173 ? -9.666 2.328 39.438 1.00 50.62 173 GLU A C 1
ATOM 1415 O O . GLU A 1 173 ? -9.471 2.068 40.647 1.00 50.62 173 GLU A O 1
#

Radius of gyration: 28.2 Å; chains: 1; bounding box: 53×42×78 Å

Organism: Solanum verrucosum (NCBI:txid315347)